Protein AF-A0A5K0WE79-F1 (afdb_monomer_lite)

Radius of gyration: 13.74 Å; chains: 1; bounding box: 32×29×38 Å

Sequence (79 aa):
HMNEGKVMDAISIYKDVDGFHPLNVGYLAMQGKNPLFVPCTPKGCLELLSRSGINIEGKRAVVIGRSNIVGIPAALLLQ

InterPro domains:
  IPR000672 Tetrahydrofolate dehydrogenase/cyclohydrolase [PR00085] (7-28)
  IPR000672 Tetrahydrofolate dehydrogenase/cyclohydrolase [PR00085] (54-74)
  IPR020631 Tetrahydrofolate dehydrogenase/cyclohydrolase, NAD(P)-binding domain [PF02882] (39-79)
  IPR036291 NAD(P)-binding domain superfamily [SSF51735] (20-78)

Structure (mmCIF, N/CA/C/O backbone):
data_AF-A0A5K0WE79-F1
#
_entry.id   AF-A0A5K0WE79-F1
#
loop_
_atom_site.group_PDB
_atom_site.id
_atom_site.type_symbol
_atom_site.label_atom_id
_atom_site.label_alt_id
_atom_site.label_comp_id
_atom_site.label_asym_id
_atom_site.label_entity_id
_atom_site.label_seq_id
_atom_site.pdbx_PDB_ins_code
_atom_site.Cartn_x
_atom_site.Cartn_y
_atom_site.Cartn_z
_atom_site.occupancy
_atom_site.B_iso_or_equiv
_atom_site.auth_seq_id
_atom_site.auth_comp_id
_atom_site.auth_asym_id
_atom_site.auth_atom_id
_atom_site.pdbx_PDB_model_num
ATOM 1 N N . HIS A 1 1 ? 12.349 -16.894 -21.570 1.00 82.38 1 HIS A N 1
ATOM 2 C CA . HIS A 1 1 ? 12.034 -16.671 -20.142 1.00 82.38 1 HIS A CA 1
ATOM 3 C C . HIS A 1 1 ? 12.233 -15.189 -19.836 1.00 82.38 1 HIS A C 1
ATOM 5 O O . HIS A 1 1 ? 13.192 -14.627 -20.354 1.00 82.38 1 HIS A O 1
ATOM 11 N N . MET A 1 2 ? 11.330 -14.551 -19.085 1.00 91.38 2 MET A N 1
ATOM 12 C CA . MET A 1 2 ? 11.395 -13.121 -18.737 1.00 91.38 2 MET A CA 1
ATOM 13 C C . MET A 1 2 ? 11.577 -12.955 -17.225 1.00 91.38 2 MET A C 1
ATOM 15 O O . MET A 1 2 ? 11.069 -13.768 -16.461 1.00 91.38 2 MET A O 1
ATOM 19 N N . ASN A 1 3 ? 12.302 -11.914 -16.806 1.00 94.69 3 ASN A N 1
ATOM 20 C CA . ASN A 1 3 ? 12.499 -11.578 -15.396 1.00 94.69 3 ASN A CA 1
ATOM 21 C C . ASN A 1 3 ? 11.520 -10.466 -14.999 1.00 94.69 3 ASN A C 1
ATOM 23 O O . ASN A 1 3 ? 11.666 -9.334 -15.452 1.00 94.69 3 ASN A O 1
ATOM 27 N N . GLU A 1 4 ? 10.543 -10.796 -14.159 1.00 89.56 4 GLU A N 1
ATOM 28 C CA . GLU A 1 4 ? 9.478 -9.875 -13.739 1.00 89.56 4 GLU A CA 1
ATOM 29 C C . GLU A 1 4 ? 10.013 -8.641 -13.006 1.00 89.56 4 GLU A C 1
ATOM 31 O O . GLU A 1 4 ? 9.581 -7.529 -13.299 1.00 89.56 4 GLU A O 1
ATOM 36 N N . GLY A 1 5 ? 11.003 -8.813 -12.123 1.00 88.19 5 GLY A N 1
ATOM 37 C CA . GLY A 1 5 ? 11.616 -7.704 -11.387 1.00 88.19 5 GLY A CA 1
ATOM 38 C C . GLY A 1 5 ? 12.242 -6.672 -12.323 1.00 88.19 5 GLY A C 1
ATOM 39 O O . GLY A 1 5 ? 11.946 -5.489 -12.222 1.00 88.19 5 GLY A O 1
ATOM 40 N N . LYS A 1 6 ? 13.001 -7.126 -13.329 1.00 92.62 6 LYS A N 1
ATOM 41 C CA . LYS A 1 6 ? 13.596 -6.228 -14.335 1.00 92.62 6 LYS A CA 1
ATOM 42 C C . LYS A 1 6 ? 12.556 -5.462 -15.151 1.00 92.62 6 LYS A C 1
ATOM 44 O O . LYS A 1 6 ? 12.821 -4.333 -15.549 1.00 92.62 6 LYS A O 1
ATOM 49 N N . VAL A 1 7 ? 11.410 -6.079 -15.441 1.00 92.19 7 VAL A N 1
ATOM 50 C CA . VAL A 1 7 ? 10.321 -5.413 -16.170 1.00 92.19 7 VAL A CA 1
ATOM 51 C C . VAL A 1 7 ? 9.653 -4.366 -15.281 1.00 92.19 7 VAL A C 1
ATOM 53 O O . VAL A 1 7 ? 9.414 -3.253 -15.739 1.00 92.19 7 VAL A O 1
ATOM 56 N N . MET A 1 8 ? 9.408 -4.695 -14.012 1.00 88.62 8 MET A N 1
ATOM 57 C CA . MET A 1 8 ? 8.813 -3.779 -13.038 1.00 88.62 8 MET A CA 1
ATOM 58 C C . MET A 1 8 ? 9.725 -2.575 -12.753 1.00 88.62 8 MET A C 1
ATOM 60 O O . MET A 1 8 ? 9.273 -1.434 -12.779 1.00 88.62 8 MET A O 1
ATOM 64 N N . ASP A 1 9 ? 11.026 -2.810 -12.569 1.00 89.25 9 ASP A N 1
ATOM 65 C CA . ASP A 1 9 ? 12.018 -1.766 -12.280 1.00 89.25 9 ASP A CA 1
ATOM 66 C C . ASP A 1 9 ? 12.224 -0.794 -13.453 1.00 89.25 9 ASP A C 1
ATOM 68 O O . ASP A 1 9 ? 12.661 0.341 -13.257 1.00 89.25 9 ASP A O 1
ATOM 72 N N . ALA A 1 10 ? 11.891 -1.213 -14.678 1.00 92.75 10 ALA A N 1
ATOM 73 C CA . ALA A 1 10 ? 11.936 -0.357 -15.861 1.00 92.75 10 ALA A CA 1
ATOM 74 C C . ALA A 1 10 ? 10.780 0.663 -15.912 1.00 92.75 10 ALA A C 1
ATOM 76 O O . ALA A 1 10 ? 10.827 1.611 -16.703 1.00 92.75 10 ALA A O 1
ATOM 77 N N . ILE A 1 11 ? 9.740 0.490 -15.089 1.00 93.56 11 ILE A N 1
ATOM 78 C CA . ILE A 1 11 ? 8.618 1.424 -15.004 1.00 93.56 11 ILE A CA 1
ATOM 79 C C . ILE A 1 11 ? 9.077 2.676 -14.255 1.00 93.56 11 ILE A C 1
ATOM 81 O O . ILE A 1 11 ? 9.531 2.629 -13.113 1.00 93.56 11 ILE A O 1
ATOM 85 N N . SER A 1 12 ? 8.936 3.830 -14.911 1.00 95.56 12 SER A N 1
ATOM 86 C CA . SER A 1 12 ? 9.192 5.126 -14.283 1.00 95.56 12 SER A CA 1
ATOM 87 C C . SER A 1 12 ? 8.294 5.319 -13.065 1.00 95.56 12 SER A C 1
ATOM 89 O O . SER A 1 12 ? 7.080 5.146 -13.164 1.00 95.56 12 SER A O 1
ATOM 91 N N . ILE A 1 13 ? 8.868 5.799 -11.960 1.00 94.44 13 ILE A N 1
ATOM 92 C CA . ILE A 1 13 ? 8.115 6.112 -10.739 1.00 94.44 13 ILE A CA 1
ATOM 93 C C . ILE A 1 13 ? 6.926 7.054 -10.990 1.00 94.44 13 ILE A C 1
ATOM 95 O O . ILE A 1 13 ? 5.896 6.920 -10.344 1.00 94.44 13 ILE A O 1
ATOM 99 N N . TYR A 1 14 ? 7.021 7.965 -11.967 1.00 96.50 14 TYR A N 1
ATOM 100 C CA . TYR A 1 14 ? 5.947 8.907 -12.313 1.00 96.50 14 TYR A CA 1
ATOM 101 C C . TYR A 1 14 ? 4.769 8.257 -13.055 1.00 96.50 14 TYR A C 1
ATOM 103 O O . TYR A 1 14 ? 3.759 8.915 -13.298 1.00 96.50 14 TYR A O 1
ATOM 111 N N . LYS A 1 15 ? 4.902 6.986 -13.445 1.00 94.88 15 LYS A N 1
ATOM 112 C CA . LYS A 1 15 ? 3.893 6.202 -14.168 1.00 94.88 15 LYS A CA 1
ATOM 113 C C . LYS A 1 15 ? 3.505 4.910 -13.439 1.00 94.88 15 LYS A C 1
ATOM 115 O O . LYS A 1 15 ? 2.699 4.150 -13.965 1.00 94.88 15 LYS A O 1
ATOM 120 N N . ASP A 1 16 ? 4.060 4.660 -12.256 1.00 93.88 16 ASP A N 1
ATOM 121 C CA . ASP A 1 16 ? 3.825 3.452 -11.463 1.00 93.88 16 ASP A CA 1
ATOM 122 C C . ASP A 1 16 ? 2.493 3.527 -10.700 1.00 93.88 16 ASP A C 1
ATOM 124 O O . ASP A 1 16 ? 2.452 3.628 -9.479 1.00 93.88 16 ASP A O 1
ATOM 128 N N . VAL A 1 17 ? 1.378 3.508 -11.431 1.00 93.62 17 VAL A N 1
ATOM 129 C CA . VAL A 1 17 ? 0.029 3.637 -10.847 1.00 93.62 17 VAL A CA 1
ATOM 130 C C . VAL A 1 17 ? -0.337 2.494 -9.896 1.00 93.62 17 VAL A C 1
ATOM 132 O O . VAL A 1 17 ? -1.196 2.677 -9.033 1.00 93.62 17 VAL A O 1
ATOM 135 N N . ASP A 1 18 ? 0.332 1.347 -10.029 1.00 92.44 18 ASP A N 1
ATOM 136 C CA . ASP A 1 18 ? 0.188 0.204 -9.129 1.00 92.44 18 ASP A CA 1
ATOM 137 C C . ASP A 1 18 ? 0.998 0.355 -7.832 1.00 92.44 18 ASP A C 1
ATOM 139 O O . ASP A 1 18 ? 0.740 -0.366 -6.870 1.00 92.44 18 ASP A O 1
ATOM 143 N N . GLY A 1 19 ? 1.926 1.314 -7.754 1.00 93.06 19 GLY A N 1
ATOM 144 C CA . GLY A 1 19 ? 2.674 1.643 -6.539 1.00 93.06 19 GLY A CA 1
ATOM 145 C C . GLY A 1 19 ? 3.726 0.606 -6.134 1.00 93.06 19 GLY A C 1
ATOM 146 O O . GLY A 1 19 ? 4.103 0.561 -4.961 1.00 93.06 19 GLY A O 1
ATOM 147 N N . PHE A 1 20 ? 4.183 -0.245 -7.055 1.00 91.56 20 PHE A N 1
ATOM 148 C CA . PHE A 1 20 ? 5.139 -1.323 -6.763 1.00 91.56 20 PHE A CA 1
ATOM 149 C C . PHE A 1 20 ? 6.599 -0.914 -6.925 1.00 91.56 20 PHE A C 1
ATOM 151 O O . PHE A 1 20 ? 7.493 -1.662 -6.522 1.00 91.56 20 PHE A O 1
ATOM 158 N N . HIS A 1 21 ? 6.859 0.267 -7.480 1.00 93.19 21 HIS A N 1
ATOM 159 C CA . HIS A 1 21 ? 8.202 0.795 -7.600 1.00 93.19 21 HIS A CA 1
ATOM 160 C C . HIS A 1 21 ? 8.826 0.917 -6.197 1.00 93.19 21 HIS A C 1
ATOM 162 O O . HIS A 1 21 ? 8.190 1.469 -5.289 1.00 93.19 21 HIS A O 1
ATOM 168 N N . PRO A 1 22 ? 10.074 0.457 -5.988 1.00 90.50 22 PRO A N 1
ATOM 169 C CA . PRO A 1 22 ? 10.680 0.398 -4.657 1.00 90.50 22 PRO A CA 1
ATOM 170 C C . PRO A 1 22 ? 10.674 1.728 -3.894 1.00 90.50 22 PRO A C 1
ATOM 172 O O . PRO A 1 22 ? 10.557 1.730 -2.671 1.00 90.50 22 PRO A O 1
ATOM 175 N N . LEU A 1 23 ? 10.748 2.866 -4.596 1.00 93.06 23 LEU A N 1
ATOM 176 C CA . LEU A 1 23 ? 10.666 4.187 -3.963 1.00 93.06 23 LEU A CA 1
ATOM 177 C C . LEU A 1 23 ? 9.267 4.502 -3.414 1.00 93.06 23 LEU A C 1
ATOM 179 O O . LEU A 1 23 ? 9.180 5.130 -2.365 1.00 93.06 23 LEU A O 1
ATOM 183 N N . ASN A 1 24 ? 8.185 4.055 -4.063 1.00 93.88 24 ASN A N 1
ATOM 184 C CA . ASN A 1 24 ? 6.827 4.228 -3.537 1.00 93.88 24 ASN A CA 1
ATOM 185 C C . ASN A 1 24 ? 6.650 3.423 -2.244 1.00 93.88 24 ASN A C 1
ATOM 187 O O . ASN A 1 24 ? 6.236 3.970 -1.224 1.00 93.88 24 ASN A O 1
ATOM 191 N N . VAL A 1 25 ? 7.055 2.151 -2.245 1.00 91.25 25 VAL A N 1
ATOM 192 C CA . VAL A 1 25 ? 7.003 1.303 -1.041 1.00 91.25 25 VAL A CA 1
ATOM 193 C C . VAL A 1 25 ? 7.923 1.843 0.061 1.00 91.25 25 VAL A C 1
ATOM 195 O O . VAL A 1 25 ? 7.542 1.871 1.229 1.00 91.25 25 VAL A O 1
ATOM 198 N N . GLY A 1 26 ? 9.113 2.329 -0.302 1.00 93.00 26 GLY A N 1
ATOM 199 C CA . GLY A 1 26 ? 10.049 2.959 0.626 1.00 93.00 26 GLY A CA 1
ATOM 200 C C . GLY A 1 26 ? 9.479 4.224 1.269 1.00 93.00 26 GLY A C 1
ATOM 201 O O . GLY A 1 26 ? 9.503 4.347 2.490 1.00 93.00 26 GLY A O 1
ATOM 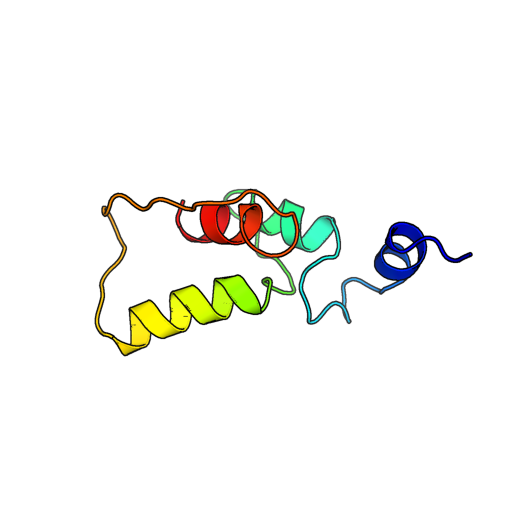202 N N . TYR A 1 27 ? 8.911 5.141 0.480 1.00 94.81 27 TYR A N 1
ATOM 203 C CA . TYR A 1 27 ? 8.264 6.345 1.009 1.00 94.81 27 TYR A CA 1
ATOM 204 C C . TYR A 1 27 ? 7.043 6.029 1.867 1.00 94.81 27 TYR A C 1
ATOM 206 O O . TYR A 1 27 ? 6.832 6.723 2.854 1.00 94.81 27 TYR A O 1
ATOM 214 N N . LEU A 1 28 ? 6.293 4.972 1.547 1.00 93.62 28 LEU A N 1
ATOM 215 C CA . LEU A 1 28 ? 5.184 4.510 2.379 1.00 93.62 28 LEU A CA 1
ATOM 216 C C . LEU A 1 28 ? 5.644 4.062 3.779 1.00 93.62 28 LEU A C 1
ATOM 218 O O . LEU A 1 28 ? 4.913 4.245 4.744 1.00 93.62 28 LEU A O 1
ATOM 222 N N . ALA A 1 29 ? 6.852 3.507 3.90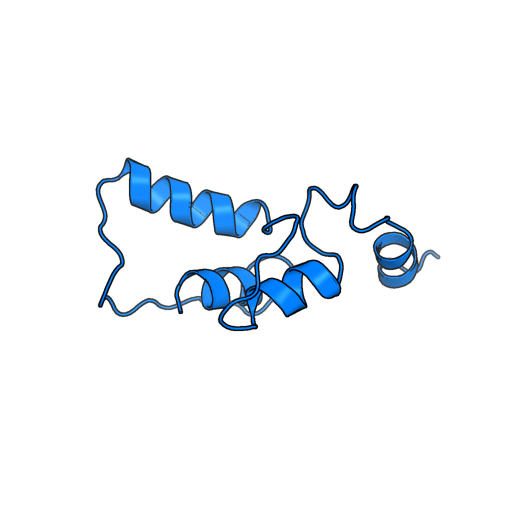8 1.00 93.00 29 ALA A N 1
ATOM 223 C CA . ALA A 1 29 ? 7.405 3.058 5.188 1.00 93.00 29 ALA A CA 1
ATOM 224 C C . ALA A 1 29 ? 8.092 4.171 6.008 1.00 93.00 29 ALA A C 1
ATOM 226 O O . ALA A 1 29 ? 8.448 3.955 7.167 1.00 93.00 29 ALA A O 1
ATOM 227 N N . MET A 1 30 ? 8.332 5.348 5.420 1.00 93.94 30 MET A N 1
ATOM 228 C CA . MET A 1 30 ? 9.071 6.442 6.054 1.00 93.94 30 MET A CA 1
ATOM 229 C C . MET A 1 30 ? 8.122 7.504 6.612 1.00 93.94 30 MET A C 1
ATOM 231 O O . MET A 1 30 ? 7.412 8.173 5.864 1.00 93.94 30 MET A O 1
ATOM 235 N N . GLN A 1 31 ? 8.186 7.754 7.922 1.00 88.25 31 GLN A N 1
ATOM 236 C CA . GLN A 1 31 ? 7.450 8.865 8.531 1.00 88.25 31 GLN A CA 1
ATOM 237 C C . GLN A 1 31 ? 7.842 10.213 7.903 1.00 88.25 31 GLN A C 1
ATOM 239 O O . GLN A 1 31 ? 9.022 10.516 7.712 1.00 88.25 31 GLN A O 1
ATOM 244 N N . GLY A 1 32 ? 6.838 11.031 7.580 1.00 88.62 32 GLY A N 1
ATOM 245 C CA . GLY A 1 32 ? 7.030 12.347 6.960 1.00 88.62 32 GLY A CA 1
ATOM 246 C C . GLY A 1 32 ? 7.364 12.314 5.463 1.00 88.62 32 GLY A C 1
ATOM 247 O O . GLY A 1 32 ? 7.661 13.361 4.884 1.00 88.62 32 GLY A O 1
ATOM 248 N N . LYS A 1 33 ? 7.324 11.143 4.817 1.00 93.25 33 LYS A N 1
ATOM 249 C CA . LYS A 1 33 ? 7.377 11.009 3.356 1.00 93.25 33 LYS A CA 1
ATOM 250 C C . LYS A 1 33 ? 6.007 10.625 2.813 1.00 93.25 33 LYS A C 1
ATOM 252 O O . LYS A 1 33 ? 5.208 10.004 3.499 1.00 93.25 33 LYS A O 1
ATOM 257 N N . ASN A 1 34 ? 5.761 11.009 1.563 1.00 91.88 34 ASN A N 1
ATOM 258 C CA . ASN A 1 34 ? 4.549 10.654 0.836 1.00 91.88 34 ASN A CA 1
ATOM 259 C C . ASN A 1 34 ? 4.949 9.938 -0.460 1.00 91.88 34 ASN A C 1
ATOM 261 O O . ASN A 1 34 ? 5.726 10.510 -1.234 1.00 91.88 34 ASN A O 1
ATOM 265 N N . PRO A 1 35 ? 4.461 8.712 -0.710 1.00 94.44 35 PRO A N 1
ATOM 266 C CA . PRO A 1 35 ? 4.669 8.051 -1.990 1.00 94.44 35 PRO A CA 1
ATOM 267 C C . PRO A 1 35 ? 3.910 8.779 -3.107 1.00 94.44 35 PRO A C 1
ATOM 269 O O . PRO A 1 35 ? 2.883 9.411 -2.855 1.00 94.44 35 PRO A O 1
ATOM 272 N N . LEU A 1 36 ? 4.394 8.673 -4.351 1.00 95.44 36 LEU A N 1
ATOM 273 C CA . LEU A 1 36 ? 3.660 9.202 -5.509 1.00 95.44 36 LEU A CA 1
ATOM 274 C C . LEU A 1 36 ? 2.408 8.364 -5.779 1.00 95.44 36 LEU A C 1
ATOM 276 O O . LEU A 1 36 ? 1.347 8.906 -6.084 1.00 95.44 36 LEU A O 1
ATOM 280 N N . PHE A 1 37 ? 2.534 7.048 -5.619 1.00 96.00 37 PHE A N 1
ATOM 281 C CA . PHE A 1 37 ? 1.446 6.097 -5.778 1.00 96.00 37 PHE A CA 1
ATOM 282 C C . PHE A 1 37 ? 1.395 5.139 -4.592 1.00 96.00 37 PHE A C 1
ATOM 284 O O . PHE A 1 37 ? 2.419 4.676 -4.096 1.00 96.00 37 PHE A O 1
ATOM 291 N N . VAL A 1 38 ? 0.180 4.844 -4.139 1.00 95.75 38 VAL A N 1
ATOM 292 C CA . VAL A 1 38 ? -0.084 3.875 -3.070 1.00 95.75 38 VAL A CA 1
ATOM 293 C C . VAL A 1 38 ? -0.623 2.601 -3.714 1.00 95.75 38 VAL A C 1
ATOM 295 O O . VAL A 1 38 ? -1.527 2.724 -4.547 1.00 95.75 38 VAL A O 1
ATOM 298 N N . PRO A 1 39 ? -0.154 1.403 -3.311 1.00 9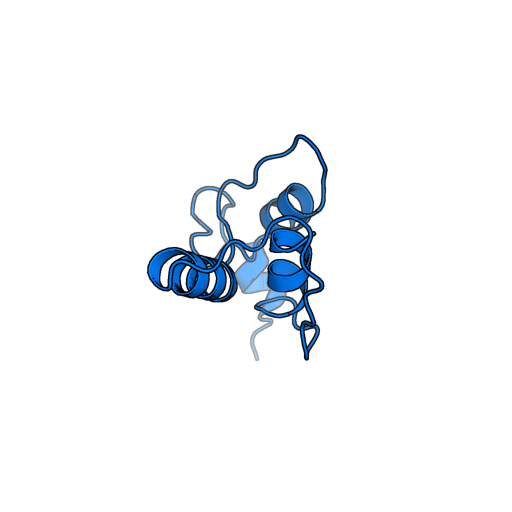6.00 39 PRO A N 1
ATOM 299 C CA . PRO A 1 39 ? -0.621 0.159 -3.898 1.00 96.00 39 PRO A CA 1
ATOM 300 C C . PRO A 1 39 ? -2.144 0.020 -3.902 1.00 96.00 39 PRO A C 1
ATOM 302 O O . PRO A 1 39 ? -2.819 0.224 -2.888 1.00 96.00 39 PRO A O 1
ATOM 305 N N . CYS A 1 40 ? -2.688 -0.321 -5.069 1.00 95.44 40 CYS A N 1
ATOM 306 C CA . CYS A 1 40 ? -4.115 -0.198 -5.364 1.00 95.44 40 CYS A CA 1
ATOM 307 C C . CYS A 1 40 ? -4.996 -1.101 -4.485 1.00 95.44 40 CYS A C 1
ATOM 309 O O . CYS A 1 40 ? -6.015 -0.651 -3.961 1.00 95.44 40 CYS A O 1
ATOM 311 N N . THR A 1 41 ? -4.577 -2.350 -4.259 1.00 96.56 41 THR A N 1
ATOM 312 C CA . THR A 1 41 ? -5.320 -3.326 -3.443 1.00 96.56 41 THR A CA 1
ATOM 313 C C . THR A 1 41 ? -5.440 -2.894 -1.976 1.00 96.56 41 THR A C 1
ATOM 315 O O . THR A 1 41 ? -6.563 -2.775 -1.486 1.00 96.56 41 THR A O 1
ATOM 318 N N . PRO A 1 42 ? -4.343 -2.611 -1.247 1.00 96.56 42 PRO A N 1
ATOM 319 C CA . PRO A 1 42 ? -4.452 -2.189 0.145 1.00 96.56 42 PRO A CA 1
ATOM 320 C C . PRO A 1 42 ? -5.110 -0.810 0.289 1.00 96.56 42 PRO A C 1
ATOM 322 O O . PRO A 1 42 ? -5.894 -0.624 1.217 1.00 96.56 42 PRO A O 1
ATOM 325 N N . LYS A 1 43 ? -4.913 0.116 -0.663 1.00 96.94 43 LYS A N 1
ATOM 326 C CA . LYS A 1 43 ? -5.686 1.369 -0.718 1.00 96.94 43 LYS A CA 1
ATOM 327 C C . LYS A 1 43 ? -7.191 1.102 -0.817 1.00 96.94 43 LYS A C 1
ATOM 329 O O . LYS A 1 43 ? -7.972 1.739 -0.116 1.00 96.94 43 LYS A O 1
ATOM 334 N N . GLY A 1 44 ? -7.593 0.137 -1.644 1.00 97.75 44 GLY A N 1
ATOM 335 C CA . GLY A 1 44 ? -8.978 -0.319 -1.748 1.00 97.75 44 GLY A CA 1
ATOM 336 C C . GLY A 1 44 ? -9.520 -0.869 -0.426 1.00 97.75 44 GLY A C 1
ATOM 337 O O . GLY A 1 44 ? -10.636 -0.530 -0.042 1.00 97.75 44 GLY A O 1
ATOM 338 N N . CYS A 1 45 ? -8.729 -1.649 0.316 1.00 97.62 45 CYS A N 1
ATOM 339 C CA . CYS A 1 45 ? -9.125 -2.140 1.640 1.00 97.62 45 CYS A CA 1
ATOM 340 C C . CYS A 1 45 ? -9.401 -0.997 2.632 1.00 97.62 45 CYS A C 1
ATOM 342 O O . CYS A 1 45 ? -10.412 -1.036 3.333 1.00 97.62 45 CYS A O 1
ATOM 344 N N . LEU A 1 46 ? -8.546 0.032 2.675 1.00 96.75 46 LEU A N 1
ATOM 345 C CA . LEU A 1 46 ? -8.771 1.207 3.529 1.00 96.75 46 LEU A CA 1
ATOM 346 C C . LEU A 1 46 ? -10.023 1.988 3.106 1.00 96.75 46 LEU A C 1
ATOM 348 O O . LEU A 1 46 ? -10.811 2.397 3.958 1.00 96.75 46 LEU A O 1
ATOM 352 N N . GLU A 1 47 ? -10.240 2.147 1.800 1.00 98.00 47 GLU A N 1
ATOM 353 C CA . GLU A 1 47 ? -11.439 2.800 1.267 1.00 98.00 47 GLU A CA 1
ATOM 354 C C . GLU A 1 47 ? -12.720 2.049 1.669 1.00 98.00 47 GLU A C 1
ATOM 356 O O . GLU A 1 47 ? -13.709 2.674 2.052 1.00 98.00 47 GLU A O 1
ATOM 361 N N . LEU A 1 48 ? -12.708 0.711 1.652 1.00 98.38 48 LEU A N 1
ATOM 362 C CA . LEU A 1 48 ? -13.841 -0.102 2.110 1.00 98.38 48 LEU A CA 1
ATOM 363 C C . LEU A 1 48 ? -14.136 0.104 3.601 1.00 98.38 48 LEU A C 1
ATOM 365 O O . LEU A 1 48 ? -15.303 0.230 3.976 1.00 98.38 48 LEU A O 1
ATOM 369 N N . LEU A 1 49 ? -13.104 0.172 4.448 1.00 97.44 49 LEU A N 1
ATOM 370 C CA . LEU A 1 49 ? -13.261 0.462 5.879 1.00 97.44 49 LEU A CA 1
ATOM 371 C C . LEU A 1 49 ? -13.863 1.858 6.097 1.00 97.44 49 LEU A C 1
ATOM 373 O O . LEU A 1 49 ? -14.832 1.997 6.846 1.00 97.44 49 LEU A O 1
ATOM 377 N N . SER A 1 50 ? -13.346 2.859 5.379 1.00 97.06 50 SER A N 1
ATOM 378 C CA . SER A 1 50 ? -13.833 4.242 5.414 1.00 97.06 50 SER A CA 1
ATOM 379 C C . SER A 1 50 ? -15.310 4.339 5.014 1.00 97.06 50 SER A C 1
ATOM 381 O O . SER A 1 50 ? -16.133 4.838 5.783 1.00 97.06 50 SER A O 1
ATOM 383 N N . ARG A 1 51 ? -15.691 3.761 3.865 1.00 98.31 51 ARG A N 1
ATOM 384 C CA . ARG A 1 51 ? -17.089 3.735 3.389 1.00 98.31 51 ARG A CA 1
ATOM 385 C C . ARG A 1 51 ? -18.036 2.979 4.310 1.00 98.31 51 ARG A C 1
ATOM 387 O O . ARG A 1 51 ? -19.228 3.267 4.317 1.00 98.31 51 ARG A O 1
ATOM 394 N N . SER A 1 52 ? -17.512 2.034 5.084 1.00 98.19 52 SER A N 1
ATOM 395 C CA . SER A 1 52 ? -18.278 1.286 6.083 1.00 98.19 52 SER A CA 1
ATOM 396 C C . SER A 1 52 ? -18.424 2.038 7.416 1.00 98.19 52 SER A C 1
ATOM 398 O O . SER A 1 52 ? -18.989 1.493 8.362 1.00 98.19 52 SER A O 1
ATOM 400 N N . GLY A 1 53 ? -17.902 3.266 7.530 1.00 97.38 53 GLY A N 1
ATOM 401 C CA . GLY A 1 53 ? -17.938 4.058 8.762 1.00 97.38 53 GLY A CA 1
ATOM 402 C C . GLY A 1 53 ? -17.035 3.509 9.872 1.00 97.38 53 GLY A C 1
ATOM 403 O O . GLY A 1 53 ? -17.236 3.813 11.048 1.00 97.38 53 GLY A O 1
ATOM 404 N N . ILE A 1 54 ? -16.047 2.676 9.530 1.00 96.81 54 ILE A N 1
ATOM 405 C CA . ILE A 1 54 ? -15.145 2.065 10.506 1.00 96.81 54 ILE A CA 1
ATOM 406 C C . ILE A 1 54 ? -13.981 3.023 10.758 1.00 96.81 54 ILE A C 1
ATOM 408 O O . ILE A 1 54 ? -13.047 3.095 9.964 1.00 96.81 54 ILE A O 1
ATOM 412 N N . ASN A 1 55 ? -13.993 3.711 11.906 1.00 95.69 55 ASN A N 1
ATOM 413 C CA . ASN A 1 55 ? -12.791 4.403 12.380 1.00 95.69 55 ASN A CA 1
ATOM 414 C C . ASN A 1 55 ? -11.698 3.366 12.688 1.00 95.69 55 ASN A C 1
ATOM 416 O O . ASN A 1 55 ? -11.974 2.404 13.409 1.00 95.69 55 ASN A O 1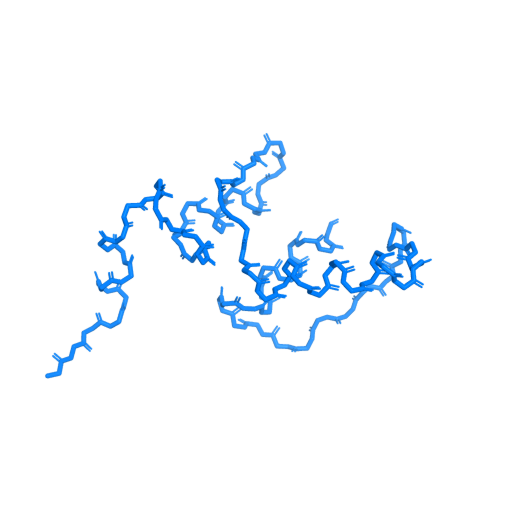
ATOM 420 N N . ILE A 1 56 ? -10.495 3.542 12.148 1.00 95.75 56 ILE A N 1
ATOM 421 C CA . ILE A 1 56 ? -9.354 2.630 12.330 1.00 95.75 56 ILE A CA 1
ATOM 422 C C . ILE A 1 56 ? -8.329 3.145 13.345 1.00 95.75 56 ILE A C 1
ATOM 424 O O . ILE A 1 56 ? -7.539 2.353 13.855 1.00 95.75 56 ILE A O 1
ATOM 428 N N . GLU A 1 57 ? -8.358 4.435 13.680 1.00 95.69 57 GLU A N 1
ATOM 429 C CA . GLU A 1 57 ? -7.393 5.044 14.595 1.00 95.69 57 GLU A CA 1
ATOM 430 C C . GLU A 1 57 ? -7.456 4.399 15.989 1.00 95.69 57 GLU A C 1
ATOM 432 O O . GLU A 1 57 ? -8.535 4.146 16.535 1.00 95.69 57 GLU A O 1
ATOM 437 N N . GLY A 1 58 ? -6.287 4.078 16.552 1.00 96.25 58 GLY A N 1
ATOM 438 C CA . GLY A 1 58 ? -6.156 3.436 17.865 1.00 96.25 58 GLY A CA 1
ATOM 439 C C . GLY A 1 58 ? -6.605 1.970 17.924 1.00 96.25 58 GLY A C 1
ATOM 440 O O . GLY A 1 58 ? -6.540 1.353 18.991 1.00 96.25 58 GLY A O 1
ATOM 441 N N . LYS A 1 59 ? -7.055 1.378 16.810 1.00 96.12 59 LYS A N 1
ATOM 442 C CA . LYS A 1 59 ? -7.480 -0.025 16.769 1.00 96.12 59 LYS A CA 1
ATOM 443 C C . LYS A 1 59 ? -6.313 -0.966 16.501 1.00 96.12 59 LYS A C 1
ATOM 445 O O . LYS A 1 59 ? -5.334 -0.636 15.845 1.00 96.12 59 LYS A O 1
ATOM 450 N N . ARG A 1 60 ? -6.460 -2.203 16.976 1.00 97.06 60 ARG A N 1
ATOM 451 C CA . ARG A 1 60 ? -5.548 -3.299 16.639 1.00 97.06 60 ARG A CA 1
ATOM 452 C C . ARG A 1 60 ? -5.951 -3.885 15.291 1.00 97.06 60 ARG A C 1
ATOM 454 O O . ARG A 1 60 ? -7.032 -4.459 15.182 1.00 97.06 60 ARG A O 1
ATOM 461 N N . ALA A 1 61 ? -5.074 -3.779 14.302 1.00 96.94 61 ALA A N 1
ATOM 462 C CA . ALA A 1 61 ? -5.235 -4.439 13.013 1.00 96.94 61 ALA A CA 1
ATOM 463 C C . ALA A 1 61 ? -4.360 -5.700 12.924 1.00 96.94 61 ALA A C 1
ATOM 465 O O . ALA A 1 61 ? -3.294 -5.780 13.534 1.00 96.94 61 ALA A O 1
ATOM 466 N N . VAL A 1 62 ? -4.814 -6.692 12.153 1.00 97.81 62 VAL A N 1
ATOM 467 C CA . VAL A 1 62 ? -4.046 -7.900 11.826 1.00 97.81 62 VAL A CA 1
ATOM 468 C C . VAL A 1 62 ? -4.056 -8.065 10.315 1.00 97.81 62 VAL A C 1
ATOM 470 O O . VAL A 1 62 ? -5.120 -8.166 9.710 1.00 97.81 62 VAL A O 1
ATOM 473 N N . VAL A 1 63 ? -2.871 -8.119 9.713 1.00 97.88 63 VAL A N 1
ATOM 474 C CA . VAL A 1 63 ? -2.704 -8.435 8.293 1.00 97.88 63 VAL A CA 1
ATOM 475 C C . VAL A 1 63 ? -2.190 -9.866 8.177 1.00 97.88 63 VAL A C 1
ATOM 477 O O . VAL A 1 63 ? -1.127 -10.196 8.701 1.00 97.88 63 VAL A O 1
ATOM 480 N N . ILE A 1 64 ? -2.949 -10.730 7.501 1.00 97.88 64 ILE A N 1
ATOM 481 C CA . ILE A 1 64 ? -2.556 -12.120 7.249 1.00 97.88 64 ILE A CA 1
ATOM 482 C C . ILE A 1 64 ? -1.969 -12.206 5.840 1.00 97.88 64 ILE A C 1
ATOM 484 O O . ILE A 1 64 ? -2.684 -12.119 4.846 1.00 97.88 64 ILE A O 1
ATOM 488 N N . GLY A 1 65 ? -0.650 -12.382 5.772 1.00 96.69 65 GLY A N 1
ATOM 489 C CA . GLY A 1 65 ? 0.116 -12.394 4.526 1.00 96.69 65 GLY A CA 1
ATOM 490 C C . GLY A 1 65 ? 1.115 -11.239 4.453 1.00 96.69 65 GLY A C 1
ATOM 491 O O . GLY A 1 65 ? 0.918 -10.183 5.041 1.00 96.69 65 GLY A O 1
ATOM 492 N N . ARG A 1 66 ? 2.220 -11.457 3.732 1.00 96.31 66 ARG A N 1
ATOM 493 C CA . ARG A 1 66 ? 3.371 -10.534 3.671 1.00 96.31 66 ARG A CA 1
ATOM 494 C C . ARG A 1 66 ? 3.913 -10.333 2.255 1.00 96.31 66 ARG A C 1
ATOM 496 O O . ARG A 1 66 ? 5.114 -10.194 2.061 1.00 96.31 66 ARG A O 1
ATOM 503 N N . SER A 1 67 ? 3.044 -10.408 1.249 1.00 94.50 67 SER A N 1
ATOM 504 C CA . SER A 1 67 ? 3.456 -10.157 -0.133 1.00 94.50 67 SER A CA 1
ATOM 505 C C . SER A 1 67 ? 3.869 -8.694 -0.316 1.00 94.50 67 SER A C 1
ATOM 507 O O . SER A 1 67 ? 3.311 -7.802 0.329 1.00 94.50 67 SER A O 1
ATOM 509 N N . ASN A 1 68 ? 4.795 -8.452 -1.245 1.00 89.94 68 ASN A N 1
ATOM 510 C CA . ASN A 1 68 ? 5.240 -7.100 -1.603 1.00 89.94 68 ASN A CA 1
ATOM 511 C C . ASN A 1 68 ? 4.130 -6.267 -2.270 1.00 89.94 68 ASN A C 1
ATOM 513 O O . ASN A 1 68 ? 4.208 -5.047 -2.289 1.00 89.94 68 ASN A O 1
ATOM 517 N N . ILE A 1 69 ? 3.097 -6.933 -2.794 1.00 90.00 69 ILE A N 1
ATOM 518 C CA . ILE A 1 69 ? 2.005 -6.316 -3.557 1.00 90.00 69 ILE A CA 1
ATOM 519 C C . ILE A 1 69 ? 0.822 -5.919 -2.654 1.00 90.00 69 ILE A C 1
ATOM 521 O O . ILE A 1 69 ? 0.139 -4.936 -2.927 1.00 90.00 69 ILE A O 1
ATOM 525 N N . VAL A 1 70 ? 0.567 -6.670 -1.569 1.00 95.81 70 VAL A N 1
ATOM 526 C CA . VAL A 1 70 ? -0.620 -6.461 -0.713 1.00 95.81 70 VAL A CA 1
ATOM 527 C C . VAL A 1 70 ? -0.276 -6.419 0.770 1.00 95.81 70 VAL A C 1
ATOM 529 O O . VAL A 1 70 ? -0.566 -5.426 1.426 1.00 95.81 70 VAL A O 1
ATOM 532 N N . GLY A 1 71 ? 0.324 -7.485 1.310 1.00 96.69 71 GLY A N 1
ATOM 533 C CA . GLY A 1 71 ? 0.429 -7.674 2.761 1.00 96.69 71 GLY A CA 1
ATOM 534 C C . GLY A 1 71 ? 1.288 -6.619 3.456 1.00 96.69 71 GLY A C 1
ATOM 535 O O . GLY A 1 71 ? 0.841 -5.980 4.405 1.00 96.69 71 GLY A O 1
ATOM 536 N N . ILE A 1 72 ? 2.506 -6.395 2.956 1.00 95.62 72 ILE A N 1
ATOM 537 C CA . ILE A 1 72 ? 3.409 -5.394 3.540 1.00 95.62 72 ILE A CA 1
ATOM 538 C C . ILE A 1 72 ? 2.828 -3.977 3.395 1.00 95.62 72 ILE A C 1
ATOM 540 O O . ILE A 1 72 ? 2.717 -3.298 4.415 1.00 95.62 72 ILE A 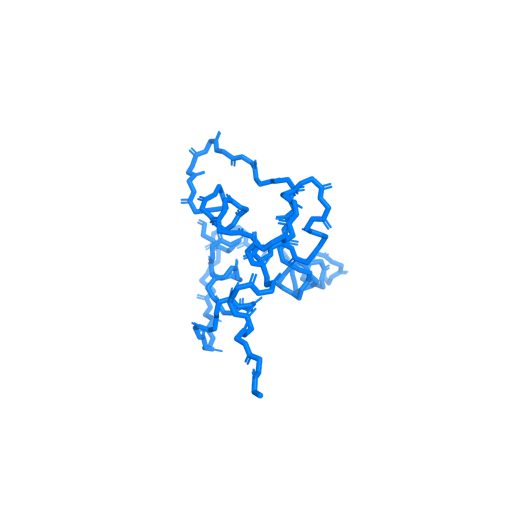O 1
ATOM 544 N N . PRO A 1 73 ? 2.378 -3.522 2.207 1.00 95.88 73 PRO A N 1
ATOM 545 C CA . PRO A 1 73 ? 1.824 -2.174 2.098 1.00 95.88 73 PRO A CA 1
ATOM 546 C C . PRO A 1 73 ? 0.521 -1.970 2.889 1.00 95.88 73 PRO A C 1
ATOM 548 O O . PRO A 1 73 ? 0.305 -0.881 3.411 1.00 95.88 73 PRO A O 1
ATOM 551 N N . ALA A 1 74 ? -0.328 -2.998 3.034 1.00 97.31 74 ALA A N 1
ATOM 552 C CA . ALA A 1 74 ? -1.500 -2.930 3.913 1.00 97.31 74 ALA A CA 1
ATOM 553 C C . ALA A 1 74 ? -1.097 -2.683 5.370 1.00 97.31 74 ALA A C 1
ATOM 555 O O . ALA A 1 74 ? -1.704 -1.854 6.038 1.00 97.31 74 ALA A O 1
ATOM 55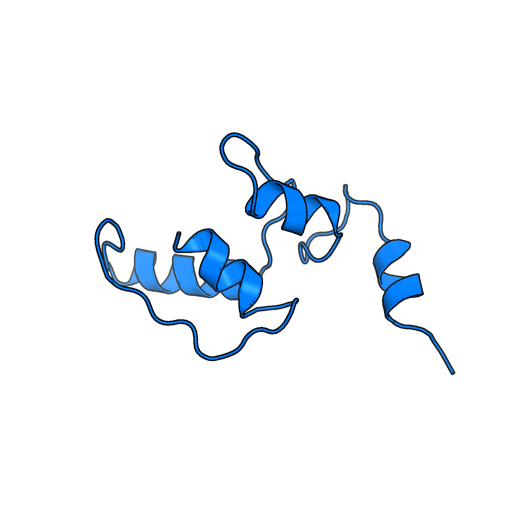6 N N . ALA A 1 75 ? -0.068 -3.386 5.850 1.00 96.19 75 ALA A N 1
ATOM 557 C CA . ALA A 1 75 ? 0.433 -3.209 7.206 1.00 96.19 75 ALA A CA 1
ATOM 558 C C . ALA A 1 75 ? 0.995 -1.797 7.421 1.00 96.19 75 ALA A C 1
ATOM 560 O O . ALA A 1 75 ? 0.689 -1.191 8.440 1.00 96.19 75 ALA A O 1
ATOM 561 N N . LEU A 1 76 ? 1.741 -1.258 6.450 1.00 95.12 76 LEU A N 1
ATOM 562 C CA . LEU A 1 76 ? 2.294 0.101 6.521 1.00 95.12 76 LEU A CA 1
ATOM 563 C C . LEU A 1 76 ? 1.208 1.187 6.525 1.00 95.12 76 LEU A C 1
ATOM 565 O O . LEU A 1 76 ? 1.353 2.186 7.212 1.00 95.12 76 LEU A O 1
ATOM 569 N N . LEU A 1 77 ? 0.113 0.994 5.785 1.00 94.69 77 LEU A N 1
ATOM 570 C CA . LEU A 1 77 ? -1.017 1.933 5.771 1.00 94.69 77 LEU A CA 1
ATOM 571 C C . LEU A 1 77 ? -1.857 1.909 7.056 1.00 94.69 77 LEU A C 1
ATOM 573 O O . LEU A 1 77 ? -2.627 2.835 7.295 1.00 94.69 77 LEU A O 1
ATOM 577 N N . LEU A 1 78 ? -1.766 0.829 7.834 1.00 94.69 78 LEU A N 1
ATOM 578 C CA . LEU A 1 78 ? -2.492 0.640 9.092 1.00 94.69 78 LEU A CA 1
ATOM 579 C C . LEU A 1 78 ? -1.625 0.946 10.328 1.00 94.69 78 LEU A C 1
ATOM 581 O O . LEU A 1 78 ? -2.111 0.769 11.446 1.00 94.69 78 LEU A O 1
ATOM 585 N N . GLN A 1 79 ? -0.361 1.336 10.126 1.00 83.88 79 GLN A N 1
ATOM 586 C CA . GLN A 1 79 ? 0.619 1.647 11.169 1.00 83.88 79 GLN A CA 1
ATOM 587 C C . GLN A 1 79 ? 0.572 3.125 11.561 1.00 83.88 79 GLN A C 1
ATOM 589 O O . GLN A 1 79 ? 0.702 3.386 12.779 1.00 83.88 79 GLN A O 1
#

Foldseek 3Di:
DDDPVVVLCPDDQLRPQQQLHVVSLVQLQDPPGHRPHQHDALVVVVVVCVVVVNDLPPDDDDFDDDDSRHRSSNVSVSD

Organism: NCBI:txid210225

Secondary structure (DSSP, 8-state):
---HHHHHHTS-GGG-TT--SHHHHHHHHSTT---SS--HHHHHHHHHHHHTT---TTPPP------TTTHHHHHHHT-

pLDDT: mean 94.31, std 3.19, range [82.38, 98.38]